Protein 5TDA (pdb70)

B-factor: mean 10.83, std 5.06, range [4.94, 40.63]

GO terms:
  GO:0005515 protein binding (F, IPI)
  GO:0061630 ubiquitin protein ligase activity (F, IDA)
  GO:0050862 positive regulation of T cell receptor signaling pathway (P, IDA)
  GO:0070534 protein K63-linked ubiquitination (P, IDA)
  GO:0005737 cytoplasm (C, IC)
  GO:0043161 proteasome-mediated ubiquitin-dependent protein catabolic process (P, IDA)
  GO:0071596 ubiquitin-dependent protein catabolic process via the N-end rule pathway (P, IDA)
  GO:0005829 cytosol (C, TAS)
  GO:0070728 L-leucine binding (F, IDA)
  GO:0071233 cellular response to L-leucine (P, IDA)
  GO:0032007 negative regulation of TOR signaling (P, IMP)

InterPro domains:
  IPR003126 Zinc finger, UBR-type [PF02207] (99-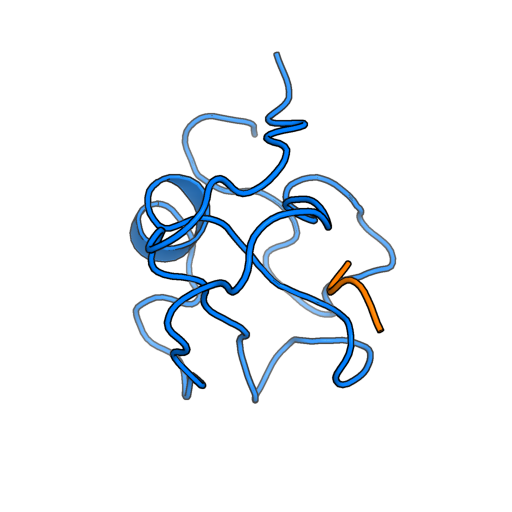166)
  IPR003126 Zinc finger, UBR-type [PS51157] (97-168)
  IPR003126 Zinc finger, UBR-type [SM00396] (97-167)
  IPR003769 Adaptor protein ClpS, core [PF02617] (223-300)
  IPR014719 Ribosomal protein bL12, C-terminal/adaptor protein ClpS-like [G3DSA:3.30.1390.10] (207-306)
  IPR014719 Ribosomal protein bL12, C-terminal/adaptor protein ClpS-like [SSF54736] (221-303)
  IPR036390 Winged helix DNA-binding domain superfamily [SSF46785] (777-860)
  IPR039164 E3 ubiquitin-protein ligase UBR1-like [PTHR21497] (28-1748)
  IPR042065 E3 ubiquitin-protein ligase ELL-like [G3DSA:1.10.10.2670] (772-868)
  IPR044046 E3 ubiquitin-protein ligase UBR-like, C-terminal [PF18995] (1311-1729)
  IPR047508 E3 ubiquitin-protein ligase UBR2, UBR-box [cd19679] (98-167)
  IPR055194 E3 ubiquitin-protein ligase UBR1-like, winged-helix domain [PF22960] (778-874)

Structure (mmCIF, N/CA/C/O backbone):
data_5TDA
#
_entry.id   5TDA
#
_cell.length_a   28.702
_cell.length_b   37.158
_cell.length_c   57.474
_cell.angle_alpha   90.00
_cell.angle_beta   90.00
_cell.angle_gamma   90.00
#
_symmetry.space_group_name_H-M   'P 21 21 21'
#
loop_
_entity.id
_entity.type
_entity.pdbx_description
1 polymer 'E3 ubiquitin-protein ligase UBR2'
2 polymer 'ARG-LEU-TRP-SER peptide'
3 non-polymer 'ZINC ION'
4 water water
#
loop_
_atom_site.group_PDB
_atom_site.id
_atom_site.type_symbol
_atom_site.label_atom_id
_atom_site.label_alt_id
_atom_site.label_comp_id
_atom_site.label_asym_id
_atom_site.label_entity_id
_atom_site.label_seq_id
_atom_site.pdbx_PDB_ins_code
_atom_site.Cartn_x
_atom_site.Cartn_y
_atom_site.Cartn_z
_atom_site.occupancy
_atom_site.B_iso_or_equiv
_atom_site.auth_seq_id
_atom_site.auth_comp_id
_atom_site.auth_asym_id
_atom_site.auth_atom_id
_atom_site.pdbx_PDB_model_num
ATOM 1 N N . SER A 1 5 ? 9.922 7.274 25.572 1.00 16.91 97 SER A N 1
ATOM 2 C CA . SER A 1 5 ? 8.700 6.849 24.904 1.00 15.97 97 SER A CA 1
ATOM 3 C C . SER A 1 5 ? 8.874 6.842 23.387 1.00 14.21 97 SER A C 1
ATOM 4 O O . SER A 1 5 ? 8.141 6.149 22.686 1.00 14.84 97 SER A O 1
ATOM 9 N N . LEU A 1 6 ? 9.842 7.608 22.887 1.00 11.94 98 LEU A N 1
ATOM 10 C CA . LEU A 1 6 ? 10.223 7.619 21.480 1.00 10.36 98 LEU A CA 1
ATOM 11 C C . LEU A 1 6 ? 11.568 6.915 21.323 1.00 9.09 98 LEU A C 1
ATOM 12 O O . LEU A 1 6 ? 12.211 6.536 22.306 1.00 10.02 98 LEU A O 1
ATOM 28 N N . CYS A 1 7 ? 11.994 6.731 20.069 1.00 7.72 99 CYS A N 1
ATOM 29 C CA . CYS A 1 7 ? 13.185 5.933 19.797 1.00 6.94 99 CYS A CA 1
ATOM 30 C C . CYS A 1 7 ? 14.471 6.712 20.093 1.00 7.13 99 CYS A C 1
ATOM 31 O O . CYS A 1 7 ? 15.140 6.474 21.102 1.00 8.43 99 CYS A O 1
ATOM 38 N N . GLY A 1 8 ? 14.832 7.623 19.195 1.00 6.97 100 GLY A N 1
ATOM 39 C CA . GLY A 1 8 ? 16.047 8.404 19.372 1.00 7.49 100 GLY A CA 1
ATOM 40 C C . GLY A 1 8 ? 17.357 7.643 19.238 1.00 7.40 100 GLY A C 1
ATOM 41 O O . GLY A 1 8 ? 18.408 8.162 19.633 1.00 8.03 100 GLY A O 1
ATOM 45 N N A ARG A 1 9 ? 17.336 6.424 18.695 0.77 6.79 101 ARG A N 1
ATOM 46 N N B ARG A 1 9 ? 17.331 6.461 18.646 0.23 7.59 101 ARG A N 1
ATOM 47 C CA A ARG A 1 9 ? 18.556 5.631 18.585 0.77 7.13 101 ARG A CA 1
ATOM 48 C CA B ARG A 1 9 ? 18.523 5.635 18.551 0.23 7.98 101 ARG A CA 1
ATOM 49 C C A ARG A 1 9 ? 19.563 6.339 17.684 0.77 6.93 101 ARG A C 1
ATOM 50 C C B ARG A 1 9 ? 19.569 6.290 17.650 0.23 7.68 101 ARG A C 1
ATOM 51 O O A ARG A 1 9 ? 19.225 6.826 16.598 0.77 7.31 101 ARG A O 1
ATOM 52 O O B ARG A 1 9 ? 19.265 6.702 16.525 0.23 7.78 101 ARG A O 1
ATOM 93 N N . VAL A 1 10 ? 20.807 6.384 18.149 1.00 7.58 102 VAL A N 1
ATOM 94 C CA . VAL A 1 10 ? 21.958 6.766 17.335 1.00 8.05 102 VAL A CA 1
ATOM 95 C C . VAL A 1 10 ? 22.565 5.477 16.790 1.00 7.88 102 VAL A C 1
ATOM 96 O O . VAL A 1 10 ? 22.862 4.554 17.556 1.00 9.27 102 VAL A O 1
ATOM 110 N N . PHE A 1 11 ? 22.734 5.391 15.473 1.00 6.89 103 PHE A N 1
ATOM 111 C CA . PHE A 1 11 ? 23.191 4.140 14.889 1.00 6.75 103 PHE A CA 1
ATOM 112 C C . PHE A 1 11 ? 24.620 3.822 15.314 1.00 6.90 103 PHE A C 1
ATOM 113 O O . PHE A 1 11 ? 25.495 4.696 15.346 1.00 7.35 103 PHE A O 1
ATOM 130 N N . LYS A 1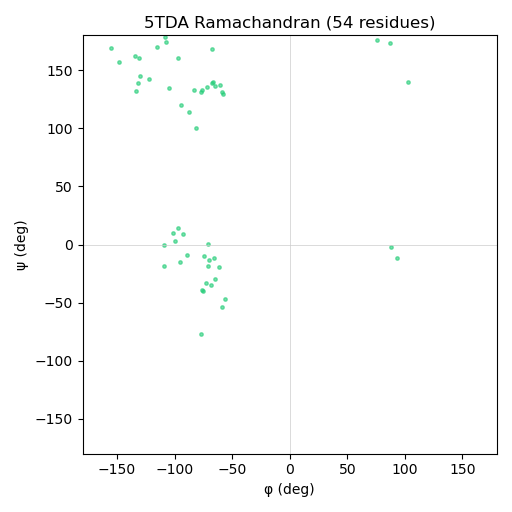 12 ? 24.852 2.551 15.599 1.00 7.41 104 LYS A N 1
ATOM 131 C CA . LYS A 1 12 ? 26.176 2.033 15.899 1.00 8.22 104 LYS A CA 1
ATOM 132 C C . LYS A 1 12 ? 26.789 1.424 14.644 1.00 8.00 104 LYS A C 1
ATOM 133 O O . LYS A 1 12 ? 26.098 1.081 13.683 1.00 8.75 104 LYS A O 1
ATOM 152 N N . VAL A 1 13 ? 28.116 1.294 14.668 1.00 8.01 105 VAL A N 1
ATOM 153 C CA . VAL A 1 13 ? 28.823 0.704 13.542 1.00 8.49 105 VAL A CA 1
ATOM 154 C C . VAL A 1 13 ? 28.287 -0.694 13.285 1.00 8.61 105 VAL A C 1
ATOM 155 O O . VAL A 1 13 ? 28.211 -1.532 14.195 1.00 8.79 105 VAL A O 1
ATOM 168 N N . GLY A 1 14 ? 27.937 -0.958 12.030 1.00 9.43 106 GLY A N 1
ATOM 169 C CA . GLY A 1 14 ? 27.466 -2.259 11.609 1.00 10.14 106 GLY A CA 1
ATOM 170 C C . GLY A 1 14 ? 25.972 -2.473 11.753 1.00 10.38 106 GLY A C 1
ATOM 171 O O . GLY A 1 14 ? 25.472 -3.529 11.343 1.00 11.15 106 GLY A O 1
ATOM 175 N N . GLU A 1 15 ? 25.249 -1.506 12.282 1.00 10.08 107 GLU A N 1
ATOM 176 C CA . GLU A 1 15 ? 23.842 -1.685 12.582 1.00 10.07 107 GLU A CA 1
ATOM 177 C C . GLU A 1 15 ? 23.010 -1.621 11.298 1.00 9.12 107 GLU A C 1
ATOM 178 O O . GLU A 1 15 ? 23.192 -0.697 10.501 1.00 9.37 107 GLU A O 1
ATOM 190 N N . PRO A 1 16 ? 22.076 -2.557 11.065 1.00 9.26 108 PRO A N 1
ATOM 191 C CA . PRO A 1 16 ? 21.212 -2.445 9.881 1.00 9.18 108 PRO A CA 1
ATOM 192 C C . PRO A 1 16 ? 20.311 -1.216 9.960 1.00 8.88 108 PRO A C 1
ATOM 193 O O . PRO A 1 16 ? 19.728 -0.924 11.006 1.00 10.34 108 PRO A O 1
ATOM 204 N N . THR A 1 17 ? 20.194 -0.503 8.834 1.00 8.06 109 THR A N 1
ATOM 205 C CA A THR A 1 17 ? 19.386 0.703 8.719 0.76 8.97 109 THR A CA 1
ATOM 206 C CA B THR A 1 17 ? 19.366 0.694 8.727 0.24 8.53 109 THR A 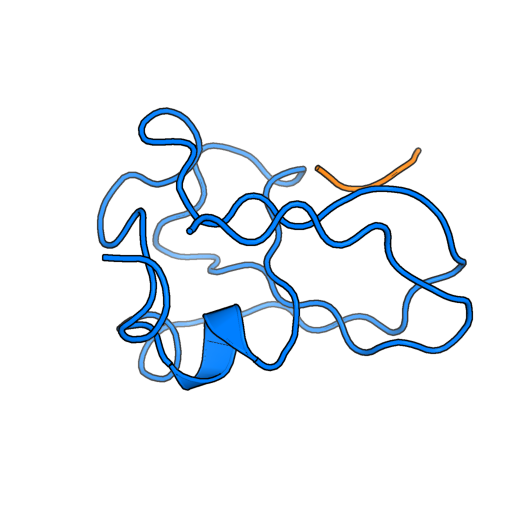CA 1
ATOM 207 C C . THR A 1 17 ? 18.454 0.556 7.518 1.00 8.16 109 THR A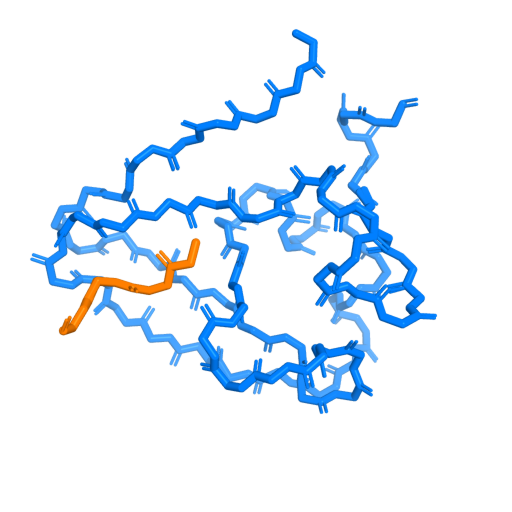 C 1
ATOM 208 O O . THR A 1 17 ? 18.836 -0.021 6.497 1.00 8.92 109 THR A O 1
ATOM 227 N N . TYR A 1 18 ? 17.235 1.102 7.627 1.00 7.13 110 TYR A N 1
ATOM 228 C CA . TYR A 1 18 ? 16.216 0.940 6.593 1.00 7.34 110 TYR A CA 1
ATOM 229 C C . TYR A 1 18 ? 15.577 2.273 6.233 1.00 7.91 110 TYR A C 1
ATOM 230 O O . TYR A 1 18 ? 15.250 3.074 7.107 1.00 10.21 110 TYR A O 1
ATOM 248 N N . SER A 1 19 ? 15.343 2.499 4.951 1.00 7.91 111 SER A N 1
ATOM 249 C CA . SER A 1 19 ? 14.492 3.600 4.529 1.00 8.14 111 SER A CA 1
ATOM 250 C C . SER A 1 19 ? 13.341 3.044 3.708 1.00 8.05 111 SER A C 1
ATOM 251 O O . SER A 1 19 ? 13.517 2.099 2.946 1.00 9.56 111 SER A O 1
ATOM 259 N N . CYS A 1 20 ? 12.156 3.621 3.864 1.00 6.97 112 CYS A N 1
ATOM 260 C CA . CYS A 1 20 ? 11.015 3.267 3.022 1.00 6.59 112 CYS A CA 1
ATOM 261 C C . CYS A 1 20 ? 11.052 4.134 1.770 1.00 6.55 112 CYS A C 1
ATOM 262 O O . CYS A 1 20 ? 10.902 5.356 1.857 1.00 7.30 112 CYS A O 1
ATOM 269 N N . ARG A 1 21 ? 11.266 3.501 0.610 1.00 7.26 113 ARG A N 1
ATOM 270 C CA A ARG A 1 21 ? 11.313 4.258 -0.636 0.64 7.54 113 ARG A CA 1
ATOM 271 C CA B ARG A 1 21 ? 11.303 4.245 -0.648 0.36 7.88 113 ARG A CA 1
ATOM 272 C C . ARG A 1 21 ? 9.952 4.872 -0.968 1.00 8.12 113 ARG A C 1
ATOM 273 O O . ARG A 1 21 ? 9.889 5.917 -1.630 1.00 9.13 113 ARG A O 1
ATOM 314 N N . ASP A 1 22 ? 8.857 4.246 -0.520 1.00 7.53 114 ASP A N 1
ATOM 315 C CA . ASP A 1 22 ? 7.517 4.743 -0.814 1.00 7.41 114 ASP A CA 1
ATOM 316 C C . ASP A 1 22 ? 7.148 5.963 0.044 1.00 6.72 114 ASP A C 1
ATOM 317 O O . ASP A 1 22 ? 6.489 6.894 -0.444 1.00 7.87 114 ASP A O 1
ATOM 326 N N . CYS A 1 23 ? 7.545 5.962 1.328 1.00 6.03 115 CYS A N 1
ATOM 327 C CA . CYS A 1 23 ? 7.026 6.923 2.293 1.00 5.88 115 CYS A CA 1
ATOM 328 C C . CYS A 1 23 ? 8.028 7.979 2.753 1.00 6.10 115 CYS A C 1
ATOM 329 O O . CYS A 1 23 ? 7.605 8.999 3.321 1.00 6.60 115 CYS A O 1
ATOM 336 N N . ALA A 1 24 ? 9.329 7.759 2.573 1.00 6.10 116 ALA A N 1
ATOM 337 C CA . ALA A 1 24 ? 10.308 8.733 3.045 1.00 6.43 116 ALA A CA 1
ATOM 338 C C . ALA A 1 24 ? 10.090 10.078 2.368 1.00 6.43 116 ALA A C 1
ATOM 339 O O . ALA A 1 24 ? 9.930 10.153 1.151 1.00 7.03 116 ALA A O 1
ATOM 346 N N . VAL A 1 25 ? 10.171 11.152 3.151 1.00 6.73 117 VAL A N 1
ATOM 347 C CA . VAL A 1 25 ? 10.063 12.488 2.585 1.00 7.29 117 VAL A CA 1
ATOM 348 C C . VAL A 1 25 ? 11.278 12.808 1.706 1.00 7.39 117 VAL A C 1
ATOM 349 O O . VAL A 1 25 ? 11.141 13.494 0.685 1.00 8.29 117 VAL A O 1
ATOM 362 N N . ASP A 1 26 ? 12.465 12.314 2.075 1.00 7.24 118 ASP A N 1
ATOM 363 C CA . ASP A 1 26 ? 13.670 12.468 1.270 1.00 7.38 118 ASP A CA 1
ATOM 364 C C . ASP A 1 26 ? 14.637 11.337 1.602 1.00 6.93 118 ASP A C 1
ATOM 365 O O . ASP A 1 26 ? 14.412 10.574 2.554 1.00 6.74 118 ASP A O 1
ATOM 374 N N . PRO A 1 27 ? 15.712 11.182 0.811 1.00 7.68 119 PRO A N 1
ATOM 375 C CA . PRO A 1 27 ? 16.615 10.030 0.979 1.00 8.26 119 PRO A CA 1
ATOM 376 C C . PRO A 1 27 ? 17.479 10.051 2.223 1.00 7.71 119 PRO A C 1
ATOM 377 O O . PRO A 1 27 ? 18.280 9.125 2.402 1.00 8.58 119 PRO A O 1
ATOM 388 N N . THR A 1 28 ? 17.383 11.065 3.076 1.00 6.60 120 THR A N 1
ATOM 389 C CA . THR A 1 28 ? 18.113 11.049 4.341 1.00 6.68 120 THR A CA 1
ATOM 390 C C . THR A 1 28 ? 17.314 10.396 5.471 1.00 5.83 120 THR A C 1
ATOM 391 O O . THR A 1 28 ? 17.871 10.165 6.549 1.00 6.31 120 THR A O 1
ATOM 402 N N . CYS A 1 29 ? 16.028 10.105 5.240 1.00 5.53 121 CYS A N 1
ATOM 403 C CA . CYS A 1 29 ? 15.128 9.593 6.272 1.00 5.64 121 CYS A CA 1
ATOM 404 C C . CYS A 1 29 ? 15.310 8.082 6.411 1.00 6.06 121 CYS A C 1
ATOM 405 O O . CYS A 1 29 ? 15.321 7.355 5.407 1.00 7.64 121 CYS A O 1
ATOM 413 N N . VAL A 1 30 ? 15.439 7.611 7.658 1.00 5.43 122 VAL A N 1
ATOM 414 C CA A VAL A 1 30 ? 15.804 6.225 7.924 0.64 5.54 122 VAL A CA 1
ATOM 415 C CA B VAL A 1 30 ? 15.810 6.229 7.924 0.36 5.64 122 VAL A CA 1
ATOM 416 C C . VAL A 1 30 ? 15.230 5.782 9.268 1.00 5.55 122 VAL A C 1
ATOM 417 O O . VAL A 1 30 ? 14.892 6.601 10.128 1.00 6.02 122 VAL A O 1
ATOM 440 N N . LEU A 1 31 ? 15.153 4.456 9.432 1.00 6.14 123 LEU A N 1
ATOM 441 C CA . LEU A 1 31 ? 14.673 3.795 10.637 1.00 6.11 123 LEU A CA 1
ATOM 442 C C . LEU A 1 31 ? 15.676 2.725 11.067 1.00 5.98 123 LEU A C 1
ATOM 443 O O . LEU A 1 31 ? 16.300 2.056 10.236 1.00 6.59 123 LEU A O 1
ATOM 459 N N . CYS A 1 32 ? 15.802 2.561 12.382 1.00 5.89 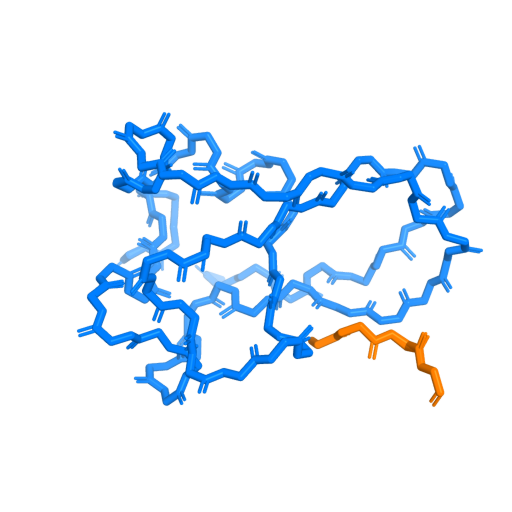124 CYS A N 1
ATOM 460 C CA . CYS A 1 32 ? 16.482 1.399 12.932 1.00 5.97 124 CYS A CA 1
ATOM 461 C C . CYS A 1 32 ? 15.662 0.137 12.645 1.00 6.02 124 CYS A C 1
ATOM 462 O O . CYS A 1 32 ? 14.495 0.197 12.238 1.00 6.08 124 CYS A O 1
ATOM 469 N N . MET A 1 33 ? 16.272 -1.029 12.877 1.00 6.65 125 MET A N 1
ATOM 470 C CA A MET A 1 33 ? 15.596 -2.284 12.546 0.39 7.30 125 MET A CA 1
ATOM 471 C CA B MET A 1 33 ? 15.602 -2.282 12.551 0.61 7.16 125 MET A CA 1
ATOM 472 C C . MET A 1 33 ? 14.360 -2.502 13.411 1.00 6.80 125 MET A C 1
ATOM 473 O O . MET A 1 33 ? 13.340 -3.011 12.921 1.00 7.28 125 MET A O 1
ATOM 500 N N . GLU A 1 34 ? 14.446 -2.167 14.706 1.00 6.60 126 GLU A N 1
ATOM 501 C CA . GLU A 1 34 ? 13.306 -2.306 15.610 1.00 6.75 126 GLU A CA 1
ATOM 502 C C . GLU A 1 34 ? 12.108 -1.522 15.077 1.00 6.44 126 GLU A C 1
ATOM 503 O O . GLU A 1 34 ? 10.971 -2.017 15.033 1.00 7.00 126 GLU A O 1
ATOM 515 N N . CYS A 1 35 ? 12.349 -0.276 14.675 1.00 5.75 127 CYS A N 1
ATOM 516 C CA . CYS A 1 35 ? 11.254 0.575 14.231 1.00 5.58 127 CYS A CA 1
ATOM 517 C C . CYS A 1 35 ? 10.771 0.177 12.838 1.00 5.86 127 CYS A C 1
ATOM 518 O O . CYS A 1 35 ? 9.560 0.147 12.581 1.00 7.01 127 CYS A O 1
ATOM 525 N N . PHE A 1 36 ? 11.695 -0.163 11.932 1.00 5.73 128 PHE A N 1
ATOM 526 C CA . PHE A 1 36 ? 11.283 -0.578 10.593 1.00 5.84 128 PHE A CA 1
ATOM 527 C C . PHE A 1 36 ? 10.356 -1.798 10.656 1.00 5.64 128 PHE A C 1
ATOM 528 O O . PHE A 1 36 ? 9.256 -1.803 10.081 1.00 5.91 128 PHE A O 1
ATOM 545 N N . LEU A 1 37 ? 10.800 -2.861 11.338 1.00 5.68 129 LEU A N 1
ATOM 546 C CA . LEU A 1 37 ? 10.026 -4.102 11.364 1.00 6.17 129 LEU A CA 1
ATOM 547 C C . LEU A 1 37 ? 8.753 -3.982 12.198 1.00 6.34 129 LEU A C 1
ATOM 548 O O . LEU A 1 37 ? 7.840 -4.797 12.017 1.00 7.59 129 LEU A O 1
ATOM 564 N N . GLY A 1 38 ? 8.661 -2.987 13.085 1.00 6.02 130 GLY A N 1
ATOM 565 C CA . GLY A 1 38 ? 7.445 -2.707 13.823 1.00 6.18 130 GLY A CA 1
ATOM 566 C C . GLY A 1 38 ? 6.540 -1.683 13.168 1.00 6.05 130 GLY A C 1
ATOM 567 O O . GLY A 1 38 ? 5.551 -1.271 13.794 1.00 6.64 130 GLY A O 1
ATOM 571 N N . SER A 1 39 ? 6.843 -1.282 11.930 1.00 6.17 131 SER A N 1
ATOM 572 C CA . SER A 1 39 ? 6.101 -0.250 11.223 1.00 6.25 131 SER A CA 1
ATOM 573 C C . SER A 1 39 ? 5.404 -0.845 10.003 1.00 6.34 131 SER A C 1
ATOM 574 O O . SER A 1 39 ? 5.686 -1.977 9.573 1.00 7.14 131 SER A O 1
ATOM 582 N N . ILE A 1 40 ? 4.529 -0.035 9.396 1.00 6.70 132 ILE A N 1
ATOM 583 C CA A ILE A 1 40 ? 3.879 -0.530 8.186 0.31 7.28 132 ILE A CA 1
ATOM 584 C CA B ILE A 1 40 ? 3.849 -0.398 8.156 0.69 7.08 132 ILE A CA 1
ATOM 585 C C . ILE A 1 40 ? 4.854 -0.646 7.026 1.00 6.98 132 ILE A C 1
ATOM 586 O O . ILE A 1 40 ? 4.560 -1.357 6.049 1.00 7.66 132 ILE A O 1
ATOM 617 N N . HIS A 1 41 ? 6.029 -0.023 7.118 1.00 6.32 133 HIS A N 1
ATOM 618 C CA . HIS A 1 41 ? 6.973 -0.012 6.007 1.00 6.10 133 HIS A CA 1
ATOM 619 C C . HIS A 1 41 ? 7.612 -1.367 5.747 1.00 6.38 133 HIS A C 1
ATOM 620 O O . HIS A 1 41 ? 8.201 -1.560 4.678 1.00 6.61 133 HIS A O 1
ATOM 634 N N . ARG A 1 42 ? 7.480 -2.319 6.671 1.00 6.82 134 ARG A N 1
ATOM 635 C CA . ARG A 1 42 ? 8.004 -3.656 6.406 1.00 7.38 134 ARG A CA 1
ATOM 636 C C . ARG A 1 42 ? 7.327 -4.307 5.203 1.00 8.39 134 ARG A C 1
ATOM 637 O O . ARG A 1 42 ? 7.879 -5.256 4.634 1.00 9.56 134 ARG A O 1
ATOM 658 N N . ASP A 1 43 ? 6.151 -3.819 4.805 1.00 8.84 135 ASP A N 1
ATOM 659 C CA . ASP A 1 43 ? 5.447 -4.329 3.634 1.00 10.42 135 ASP A CA 1
ATOM 660 C C . ASP A 1 43 ? 5.596 -3.430 2.412 1.00 9.53 135 ASP A C 1
ATOM 661 O O . ASP A 1 43 ? 4.909 -3.654 1.407 1.00 10.51 135 ASP A O 1
ATOM 670 N N . HIS A 1 44 ? 6.479 -2.433 2.476 1.00 7.80 136 HIS A N 1
ATOM 671 C CA . HIS A 1 44 ? 6.703 -1.475 1.403 1.00 7.29 136 HIS A CA 1
ATOM 672 C C . HIS A 1 44 ? 8.064 -1.732 0.738 1.00 7.62 136 HIS A C 1
ATOM 673 O O . HIS A 1 44 ? 8.824 -2.623 1.138 1.00 8.90 136 HIS A O 1
ATOM 687 N N . ARG A 1 45 ? 8.383 -0.931 -0.284 1.00 7.46 137 ARG A N 1
ATOM 688 C CA . ARG A 1 45 ? 9.697 -0.998 -0.916 1.00 7.94 137 ARG A CA 1
ATOM 689 C C . ARG A 1 45 ? 10.698 -0.287 -0.024 1.00 8.97 137 ARG A C 1
ATOM 690 O O . ARG A 1 45 ? 10.439 0.832 0.423 1.00 9.93 137 ARG A O 1
ATOM 711 N N . TYR A 1 46 ? 11.824 -0.924 0.255 1.00 9.81 138 TYR A N 1
ATOM 712 C CA . TYR A 1 46 ? 12.778 -0.365 1.196 1.00 10.67 138 TYR A CA 1
ATOM 713 C C . TYR A 1 46 ? 14.199 -0.446 0.653 1.00 10.85 138 TYR A C 1
ATOM 714 O O . TYR A 1 46 ? 14.493 -1.167 -0.301 1.00 12.00 138 TYR A O 1
ATOM 732 N N . ARG A 1 47 ? 15.062 0.358 1.269 1.00 10.29 139 ARG A N 1
ATOM 733 C CA A ARG A 1 47 ? 16.502 0.345 1.024 0.53 10.26 139 ARG A CA 1
ATOM 734 C CA B ARG A 1 47 ? 16.499 0.343 1.025 0.47 10.38 139 ARG A CA 1
ATOM 735 C C . ARG A 1 47 ? 17.194 0.045 2.349 1.00 10.10 139 ARG A C 1
ATOM 736 O O . ARG A 1 47 ? 17.033 0.795 3.320 1.00 10.45 139 ARG A O 1
ATOM 777 N N . MET A 1 48 ? 17.953 -1.056 2.396 1.00 9.74 140 MET A N 1
ATOM 778 C CA . MET A 1 48 ? 18.698 -1.461 3.586 1.00 9.88 140 MET A CA 1
ATOM 779 C C . MET A 1 48 ? 20.174 -1.168 3.387 1.00 9.46 140 MET A C 1
ATOM 780 O O . MET A 1 48 ? 20.736 -1.471 2.333 1.00 10.36 140 MET A O 1
ATOM 794 N N . THR A 1 49 ? 20.804 -0.590 4.409 1.00 9.11 141 THR A N 1
ATOM 795 C CA . THR A 1 49 ? 22.245 -0.400 4.433 1.00 9.56 141 THR A CA 1
ATOM 796 C C . THR A 1 49 ? 22.793 -0.891 5.765 1.00 9.18 141 THR A C 1
ATOM 797 O O . THR A 1 49 ? 22.070 -1.052 6.747 1.00 9.68 141 THR A O 1
ATOM 808 N N . THR A 1 50 ? 24.093 -1.159 5.776 1.00 9.22 142 THR A N 1
ATOM 809 C CA . THR A 1 50 ? 24.822 -1.418 7.013 1.00 9.61 142 THR A CA 1
ATOM 810 C C . THR A 1 50 ? 25.437 -0.105 7.485 1.00 8.87 142 THR A C 1
ATOM 811 O O . THR A 1 50 ? 26.236 0.489 6.763 1.00 9.90 142 THR A O 1
ATOM 822 N N . SER A 1 51 ? 25.083 0.354 8.686 1.00 8.40 143 SER A N 1
ATOM 823 C CA . SER A 1 51 ? 25.513 1.687 9.098 1.00 8.04 143 SER A CA 1
ATOM 824 C C . SER A 1 51 ? 27.018 1.774 9.309 1.00 7.92 143 SER A C 1
ATOM 825 O O . SER A 1 51 ? 27.627 0.901 9.928 1.00 8.35 143 SER A O 1
ATOM 833 N N . GLY A 1 52 ? 27.598 2.888 8.852 1.00 7.69 144 GLY A N 1
ATOM 834 C CA . GLY A 1 52 ? 28.949 3.252 9.230 1.00 7.54 144 GLY A CA 1
ATOM 835 C C . GLY A 1 52 ? 29.089 3.779 10.634 1.00 7.47 144 GLY A C 1
ATOM 836 O O . GLY A 1 52 ? 30.214 3.957 11.109 1.00 7.90 144 GLY A O 1
ATOM 840 N N . GLY A 1 53 ? 27.962 4.040 11.297 1.00 7.47 145 GLY A N 1
ATOM 841 C CA . GLY A 1 53 ? 27.956 4.610 12.625 1.00 7.70 145 GLY A CA 1
ATOM 842 C C . GLY A 1 53 ? 27.623 6.086 12.596 1.00 7.29 145 GLY A C 1
ATOM 843 O O . GLY A 1 53 ? 28.091 6.836 11.734 1.00 8.08 145 GLY A O 1
ATOM 847 N N . GLY A 1 54 ? 26.830 6.507 13.570 1.00 7.47 146 GLY A N 1
ATOM 848 C CA . GLY A 1 54 ? 26.350 7.864 13.624 1.00 7.72 146 GLY A CA 1
ATOM 849 C C . GLY A 1 54 ? 25.079 8.005 12.813 1.00 7.33 146 GLY A C 1
ATOM 850 O O . GLY A 1 54 ? 24.650 7.097 12.095 1.00 7.71 146 GLY A O 1
ATOM 854 N N . GLY A 1 55 ? 24.486 9.185 12.907 1.00 7.19 147 GLY A N 1
ATOM 855 C CA . GLY A 1 55 ? 23.134 9.357 12.413 1.00 7.01 147 GLY A CA 1
ATOM 856 C C . GLY A 1 55 ? 22.139 8.727 13.376 1.00 6.13 147 GLY A C 1
ATOM 857 O O . GLY A 1 55 ? 22.511 8.111 14.377 1.00 6.50 147 GLY A O 1
ATOM 861 N N . PHE A 1 56 ? 20.846 8.895 13.072 1.00 5.44 148 PHE A N 1
ATOM 862 C CA . PHE A 1 56 ? 19.821 8.539 14.042 1.00 5.38 148 PHE A CA 1
ATOM 863 C C . PHE A 1 56 ? 18.538 8.054 13.363 1.00 4.99 148 PHE A C 1
ATOM 864 O O . PHE A 1 56 ? 18.229 8.387 12.213 1.00 5.36 148 PHE A O 1
ATOM 881 N N . CYS A 1 57 ? 17.778 7.283 14.136 1.00 5.29 149 CYS A N 1
ATOM 882 C CA . CYS A 1 57 ? 16.476 6.800 13.703 1.00 5.25 149 CYS A CA 1
ATOM 883 C C . CYS A 1 57 ? 15.453 7.938 13.683 1.00 5.19 149 CYS A C 1
ATOM 884 O O . CYS A 1 57 ? 15.358 8.730 14.632 1.00 5.57 149 CYS A O 1
ATOM 891 N N . ASP A 1 58 ? 14.663 7.997 12.597 1.00 4.94 150 ASP A N 1
ATOM 892 C CA . ASP A 1 58 ? 13.651 9.033 12.397 1.00 5.15 150 ASP A CA 1
ATOM 893 C C . ASP A 1 58 ? 12.241 8.596 12.816 1.00 5.15 150 ASP A C 1
ATOM 894 O O . ASP A 1 58 ? 11.258 9.274 12.470 1.00 5.60 150 ASP A O 1
ATOM 903 N N . CYS A 1 59 ? 12.115 7.497 13.569 1.00 5.45 151 CYS A N 1
ATOM 904 C CA . CYS A 1 59 ? 10.803 7.100 14.071 1.00 5.69 151 CYS A CA 1
ATOM 905 C C . CYS A 1 59 ? 10.235 8.227 14.932 1.00 6.11 151 CYS A C 1
ATOM 906 O O . CYS A 1 59 ? 10.916 8.739 15.825 1.00 6.68 151 CYS A O 1
ATOM 913 N N . GLY A 1 60 ? 8.984 8.601 14.668 1.00 6.66 152 GLY A N 1
ATOM 914 C CA . GLY A 1 60 ? 8.315 9.640 15.420 1.00 7.51 152 GLY A CA 1
ATOM 915 C C . GLY A 1 60 ? 8.418 11.029 14.835 1.00 7.82 152 GLY A C 1
ATOM 916 O O . GLY A 1 60 ? 7.689 11.923 15.293 1.00 8.95 152 GLY A O 1
ATOM 920 N N . ASP A 1 61 ? 9.293 11.246 13.840 1.00 7.69 153 ASP A N 1
ATOM 921 C CA . ASP A 1 61 ? 9.358 12.541 13.167 1.00 7.64 153 ASP A CA 1
ATOM 922 C C . ASP A 1 61 ? 8.244 12.555 12.132 1.00 7.70 153 ASP A C 1
ATOM 923 O O . ASP A 1 61 ? 8.368 11.968 11.048 1.00 7.51 153 ASP A O 1
ATOM 932 N N . THR A 1 62 ? 7.136 13.211 12.494 1.00 8.44 154 THR A N 1
ATOM 933 C CA . THR A 1 62 ? 5.966 13.256 11.640 1.00 9.32 154 THR A CA 1
ATOM 934 C C . THR A 1 62 ? 6.208 14.012 10.340 1.00 9.80 154 THR A C 1
ATOM 935 O O . THR A 1 62 ? 5.356 13.933 9.452 1.00 11.24 154 THR A O 1
ATOM 946 N N . GLU A 1 63 ? 7.326 14.735 10.202 1.00 9.44 155 GLU A N 1
ATOM 947 C CA . GLU A 1 63 ? 7.674 15.380 8.940 1.00 11.17 155 GLU A CA 1
ATOM 948 C C . GLU A 1 63 ? 8.701 14.596 8.115 1.00 10.00 155 GLU A C 1
ATOM 949 O O . GLU A 1 63 ? 9.103 15.068 7.049 1.00 11.28 155 GLU A O 1
ATOM 961 N N . ALA A 1 64 ? 9.125 13.412 8.569 1.00 7.88 156 ALA A N 1
ATOM 962 C CA . ALA A 1 64 ? 10.042 12.566 7.808 1.00 7.30 156 ALA A CA 1
ATOM 963 C C . ALA A 1 64 ? 9.326 11.509 6.966 1.00 6.61 156 ALA A C 1
ATOM 964 O O . ALA A 1 64 ? 9.964 10.889 6.104 1.00 7.14 156 ALA A O 1
ATOM 971 N N . TRP A 1 65 ? 8.039 11.256 7.237 1.00 6.12 157 TRP A N 1
ATOM 972 C CA . TRP A 1 65 ? 7.308 10.133 6.659 1.00 5.76 157 TRP A CA 1
ATOM 973 C C . TRP A 1 65 ? 5.951 10.618 6.162 1.00 6.10 157 TRP A C 1
ATOM 974 O O . TRP A 1 65 ? 5.225 11.294 6.896 1.00 7.23 157 TRP A O 1
ATOM 995 N N . LYS A 1 66 ? 5.601 10.245 4.927 1.00 5.99 158 LYS A N 1
ATOM 996 C CA . LYS A 1 66 ? 4.322 10.649 4.337 1.00 6.20 158 LYS A CA 1
ATOM 997 C C . LYS A 1 66 ? 3.157 9.778 4.812 1.00 6.41 158 LYS A C 1
ATOM 998 O O . LYS A 1 66 ? 1.988 10.160 4.664 1.00 7.45 158 LYS A O 1
ATOM 1017 N N A GLU A 1 67 ? 3.468 8.610 5.365 0.63 6.11 159 GLU A N 1
ATOM 1018 N N B GLU A 1 67 ? 3.471 8.618 5.377 0.37 6.50 159 GLU A N 1
ATOM 1019 C CA A GLU A 1 67 ? 2.555 7.656 5.978 0.63 6.31 159 GLU A CA 1
ATOM 1020 C CA B GLU A 1 67 ? 2.539 7.705 6.021 0.37 6.90 159 GLU A CA 1
ATOM 1021 C C A GLU A 1 67 ? 3.393 6.936 7.033 0.63 6.14 159 GLU A C 1
ATOM 1022 C C B GLU A 1 67 ? 3.370 6.890 7.005 0.37 6.69 159 GLU A C 1
ATOM 1023 O O A GLU A 1 67 ? 4.614 6.810 6.877 0.63 5.77 159 GLU A O 1
ATOM 1024 O O B GLU A 1 67 ? 4.559 6.654 6.769 0.37 6.58 159 GLU A O 1
ATOM 1047 N N . GLY A 1 68 ? 2.754 6.472 8.108 1.00 6.48 160 GLY A N 1
ATOM 1048 C CA . GLY A 1 68 ? 3.448 5.651 9.085 1.00 6.49 160 GLY A CA 1
ATOM 1049 C C . GLY A 1 68 ? 4.652 6.309 9.754 1.00 6.47 160 GLY A C 1
ATOM 1050 O O . GLY A 1 68 ? 5.775 5.794 9.703 1.00 7.03 160 GLY A O 1
ATOM 1055 N N . PRO A 1 69 ? 4.453 7.439 10.437 1.00 7.84 161 PRO A N 1
ATOM 1056 C CA . PRO A 1 69 ? 5.612 8.120 11.049 1.00 8.55 161 PRO A CA 1
ATOM 1057 C C . PRO A 1 69 ? 6.152 7.462 12.300 1.00 8.29 161 PRO A C 1
ATOM 1058 O O . PRO A 1 69 ? 7.237 7.850 12.747 1.00 10.03 161 PRO A O 1
ATOM 1069 N N A TYR A 1 70 ? 5.413 6.513 12.888 0.58 8.44 162 TYR A N 1
ATOM 1070 N N B TYR A 1 70 ? 5.491 6.466 12.854 0.42 8.34 162 TYR A N 1
ATOM 1071 C CA A TYR A 1 70 ? 5.768 5.797 14.105 0.58 8.85 162 TYR A CA 1
ATOM 1072 C CA B TYR A 1 70 ? 6.098 5.772 13.966 0.42 8.52 162 TYR A CA 1
ATOM 1073 C C A TYR A 1 70 ? 5.742 4.287 13.839 0.58 8.14 162 TYR A C 1
ATOM 1074 C C B TYR A 1 70 ? 5.705 4.309 13.916 0.42 8.33 162 TYR A C 1
ATOM 1075 O O A TYR A 1 70 ? 5.139 3.803 12.878 0.58 8.32 162 TYR A O 1
ATOM 1076 O O B TYR A 1 70 ? 4.777 3.901 13.219 0.42 8.62 162 TYR A O 1
ATOM 1111 N N . CYS A 1 71 ? 6.426 3.537 14.701 1.00 8.47 163 CYS A N 1
ATOM 1112 C CA . CYS A 1 71 ? 6.267 2.098 14.781 1.00 7.58 163 CYS A CA 1
ATOM 1113 C C . CYS A 1 71 ? 5.364 1.754 15.957 1.00 7.88 163 CYS A C 1
ATOM 1114 O O . CYS A 1 71 ? 4.962 2.610 16.753 1.00 8.55 163 CYS A O 1
ATOM 1122 N N . GLN A 1 72 ? 5.077 0.464 16.073 1.00 8.19 164 GLN A N 1
ATOM 1123 C CA . GLN A 1 72 ? 4.149 -0.008 17.081 1.00 9.73 164 GLN A CA 1
ATOM 1124 C C . GLN A 1 72 ? 4.676 0.223 18.503 1.00 10.01 164 GLN A C 1
ATOM 1125 O O . GLN A 1 72 ? 3.870 0.417 19.421 1.00 11.08 164 GLN A O 1
ATOM 1139 N N . LYS A 1 73 ? 6.011 0.225 18.706 1.00 9.62 165 LYS A N 1
ATOM 1140 C CA . LYS A 1 73 ? 6.594 0.464 20.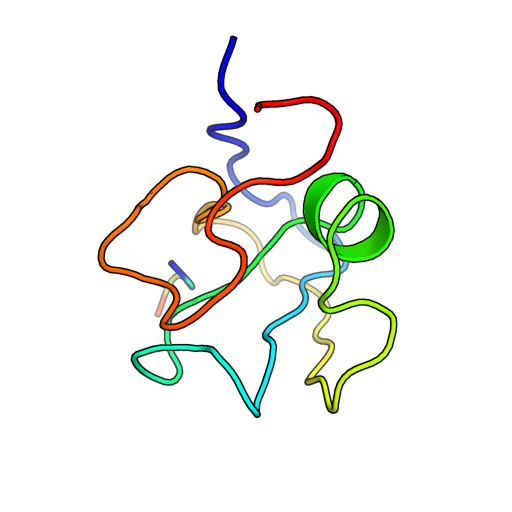035 1.00 10.66 165 LYS A CA 1
ATOM 1141 C C . LYS A 1 73 ? 6.485 1.921 20.477 1.00 10.06 165 LYS A C 1
ATOM 1142 O O . LYS A 1 73 ? 6.382 2.196 21.677 1.00 11.64 165 LYS A O 1
ATOM 1161 N N . HIS A 1 74 ? 6.551 2.865 19.545 1.00 8.58 166 HIS A N 1
ATOM 1162 C CA . HIS A 1 74 ? 6.718 4.267 19.898 1.00 8.60 166 HIS A CA 1
ATOM 1163 C C . HIS A 1 74 ? 5.477 5.107 19.656 1.00 9.98 166 HIS A C 1
ATOM 1164 O O . HIS A 1 74 ? 5.479 6.297 20.009 1.00 11.57 166 HIS A O 1
ATOM 1178 N N . GLU A 1 75 ? 4.405 4.491 19.148 1.00 11.63 167 GLU A N 1
ATOM 1179 C CA A GLU A 1 75 ? 3.108 5.119 18.896 0.48 12.70 167 GLU A CA 1
ATOM 1180 C CA B GLU A 1 75 ? 3.163 5.208 18.892 0.52 12.51 167 GLU A CA 1
ATOM 1181 C C . GLU A 1 75 ? 2.459 5.611 20.186 1.00 13.45 167 GLU A C 1
ATOM 1182 O O . GLU A 1 75 ? 1.563 6.458 20.169 1.00 14.41 167 GLU A O 1
ATOM 1205 N N . ARG B 2 1 ? 18.108 10.846 10.956 1.00 5.32 1 ARG B N 1
ATOM 1206 C CA . ARG B 2 1 ? 18.573 10.996 9.558 1.00 5.45 1 ARG B CA 1
ATOM 1207 C C . ARG B 2 1 ? 19.944 10.339 9.436 1.00 5.55 1 ARG B C 1
ATOM 1208 O O . ARG B 2 1 ? 20.696 10.245 10.412 1.00 6.03 1 ARG B O 1
ATOM 1231 N N . LEU B 2 2 ? 20.285 9.939 8.214 1.00 5.96 2 LEU B N 1
ATOM 1232 C CA . LEU B 2 2 ? 21.616 9.409 7.933 1.00 6.46 2 LEU B CA 1
ATOM 1233 C C . LEU B 2 2 ? 22.693 10.451 8.198 1.00 6.94 2 LEU B C 1
ATOM 1234 O O . LEU B 2 2 ? 22.493 11.645 7.962 1.00 8.29 2 LEU B O 1
ATOM 1250 N N A TRP B 2 3 ? 23.854 9.994 8.662 0.58 7.02 3 TRP B N 1
ATOM 1251 N N B TRP B 2 3 ? 23.854 9.957 8.652 0.42 7.41 3 TRP B N 1
ATOM 1252 C CA A TRP B 2 3 ? 25.004 10.881 8.823 0.58 7.42 3 TRP B CA 1
ATOM 1253 C CA B TRP B 2 3 ? 25.082 10.738 8.811 0.42 8.14 3 TRP B CA 1
ATOM 1254 C C A TRP B 2 3 ? 25.823 10.902 7.537 0.58 7.24 3 TRP B C 1
ATOM 1255 C C B TRP B 2 3 ? 25.775 10.859 7.453 0.42 8.14 3 TRP B C 1
ATOM 1256 O O A TRP B 2 3 ? 26.317 9.861 7.093 0.58 7.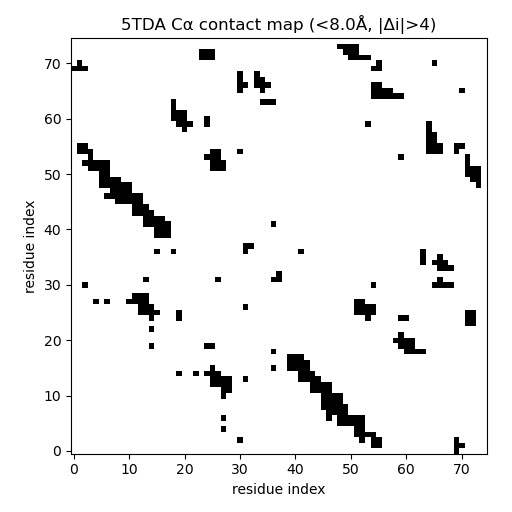20 3 TRP B O 1
ATOM 1257 O O B TRP B 2 3 ? 26.097 9.839 6.838 0.42 8.43 3 TRP B O 1
ATOM 1298 N N . SER B 2 4 ? 25.982 12.085 6.959 1.00 8.18 4 SER B N 1
ATOM 1299 C CA . SER B 2 4 ? 26.806 12.259 5.758 1.00 8.88 4 SER B CA 1
ATOM 1300 C C . SER B 2 4 ? 27.254 13.694 5.619 1.00 9.47 4 SER B C 1
ATOM 1301 O O . SER B 2 4 ? 26.796 14.554 6.373 1.00 10.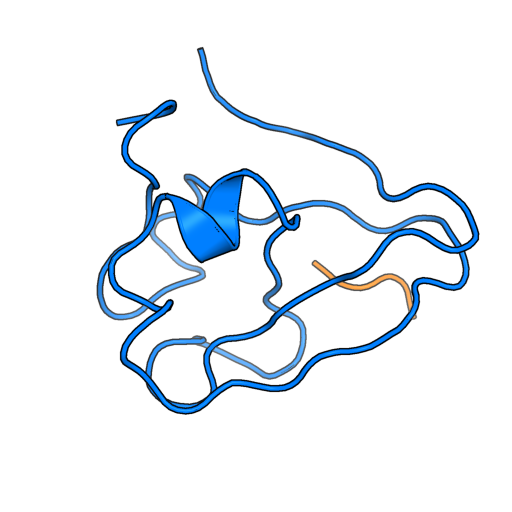41 4 SER B O 1
#

Solvent-accessible surface area: 4625 Å² total; per-residue (Å²): 132,105,25,59,90,89,3,139,128,40,24,48,2,31,12,0,132,58,7,15,77,57,119,61,0,3,6,0,89,62,1,5,80,26,9,84,0,141,122,51,126,109,158,85,60,90,16,70,24,27,13,94,5,2,11,12,51,77,136,0,10,149,97,20,38,79,3,118,140,30,154,66,74,196,150

Radius of gyration: 10.71 Å; Cα contacts (8 Å, |Δi|>4): 200; chains: 2; bounding box: 26×20×26 Å

Sequence (75 aa):
SLCGRRVFKVGEPTTYSCRRDCAVDPTCVVLCMMECFLGSIIHRDHRYRRMTTSGGGGFCDCGDTEAWKEEGPYYCQKHEERLWWS

Nearest PDB structures (foldseek):
  5tda-assembly1_A  TM=1.014E+00  e=8.040E-15  Homo sapiens
  5um3-assembly1_A  TM=9.789E-01  e=3.966E-13  Homo sapiens
  5tdc-assembly2_C  TM=9.880E-01  e=1.499E-10  Homo sapiens
  3ny1-assembly1_A  TM=9.578E-01  e=1.149E-09  Homo sapiens
  7y6w-assembly1_A-2  TM=8.355E-01  e=3.141E-06  Arabidopsis thaliana

Secondary structure (DSSP, 8-state):
----PBPPTT-EEEEETTTBSSTT--EEHHHHHTSGGGGS-EEEEE--S--B--TT-TTTBSS--S-TTT-/----

Foldseek 3Di:
DWDWDWDAQFFKKKDFPVWFPDPLAIAGPVWCVQWPSVPGDMDIDGDRTGDTHQQPVPVGTNPTSTGPVHD/DDDD

Organism: Homo sapiens (NCBI:txid9606)